Protein 2MHR (pdb70)

Solvent-accessible surface area: 6583 Å² total; per-residue (Å²): 108,123,154,63,22,151,78,5,71,41,60,107,62,2,45,0,139,46,107,124,0,0,74,34,0,67,125,2,1,126,5,3,61,20,7,79,159,79,54,28,68,94,34,12,60,70,5,41,138,28,1,54,86,1,7,93,50,0,38,57,46,0,71,84,38,184,22,94,82,24,90,71,2,60,126,77,1,124,83,2,50,115,72,1,53,65,39,85,32,107,11,71,82,133,14,23,84,78,6,37,83,40,4,0,44,9,0,41,20,20,0,49,135,0,71,72,125,59

Organism: Themiste hennahi (NCBI:txid360549)

InterPro domains:
  IPR002063 Haemerythrin [PIRSF002033] (1-118)
  IPR002063 Haemerythrin [PR00186] (4-17)
  IPR002063 Haemerythrin [PR00186] (18-32)
  IPR002063 Haemerythrin [PR00186] (73-84)
  IPR002063 Haemerythrin [PR00186] (101-117)
  IPR002063 Haemerythrin [TIGR00058] (4-118)
  IPR012312 Hemerythrin-like [PF01814] (17-117)
  IPR012827 Hemerythrin, metal-binding domain [TIGR02481] (10-115)
  IPR012827 Hemerythrin, metal-binding domain [cd12107] (19-116)
  IPR016131 Haemerythrin, iron-binding site [PS00550] (54-77)
  IPR035938 Hemerythrin-like superfamily [G3DSA:1.20.120.50] (1-118)
  IPR035938 Hemerythrin-like superfamily [SSF47188] (2-118)
  IPR050669 Hemerythrin [PTHR37164] (5-118)

Structure (mmCIF, N/CA/C/O backbone):
data_2MHR
#
_entry.id   2MHR
#
_cell.length_a   41.660
_cell.length_b   80.170
_cell.length_c   37.820
_cell.angle_alpha   90.00
_cell.angle_beta   90.00
_cell.angle_gamma   90.00
#
_symmetry.space_group_name_H-M   'P 21 21 21'
#
loop_
_entity.id
_entity.type
_entity.pdbx_description
1 polymer MYOHEMERYTHRIN
2 non-polymer 'AZIDE ION'
3 non-polymer 'SULFATE ION'
4 non-polymer MU-OXO-DIIRON
5 water water
#
loop_
_atom_site.group_PDB
_atom_site.id
_atom_site.type_symbol
_atom_site.label_atom_id
_atom_site.label_alt_id
_atom_site.label_comp_id
_atom_site.label_asym_id
_atom_site.label_entity_id
_atom_site.label_seq_id
_atom_site.pdbx_PDB_ins_code
_atom_site.Cartn_x
_atom_site.Cartn_y
_atom_site.Cartn_z
_atom_site.occupancy
_atom_site.B_iso_or_equiv
_atom_site.auth_seq_id
_atom_site.auth_comp_id
_atom_site.auth_asym_id
_atom_site.auth_atom_id
_atom_site.pdbx_PDB_model_num
ATOM 1 N N . GLY A 1 1 ? 12.952 47.809 -0.098 1.00 31.60 1 GLY A N 1
ATOM 2 C CA . GLY A 1 1 ? 11.628 47.621 -0.689 1.00 26.93 1 GLY A CA 1
ATOM 3 C C . GLY A 1 1 ? 10.591 47.555 0.411 1.00 23.85 1 GLY A C 1
ATOM 4 O O . GLY A 1 1 ? 9.415 47.745 0.055 1.00 25.36 1 GLY A O 1
ATOM 10 N N . TRP A 1 2 ? 10.986 47.362 1.658 1.00 23.04 2 TRP A N 1
ATOM 11 C CA . TRP A 1 2 ? 9.975 47.275 2.747 1.00 22.11 2 TRP A CA 1
ATOM 12 C C . TRP A 1 2 ? 9.335 48.629 3.036 1.00 22.02 2 TRP A C 1
ATOM 13 O O . TRP A 1 2 ? 9.911 49.675 2.796 1.00 23.36 2 TRP A O 1
ATOM 34 N N . GLU A 1 3 ? 8.112 48.567 3.505 1.00 21.95 3 GLU A N 1
ATOM 35 C CA . GLU A 1 3 ? 7.316 49.777 3.826 1.00 25.16 3 GLU A CA 1
ATOM 36 C C . GLU A 1 3 ? 7.894 50.476 5.072 1.00 22.76 3 GLU A C 1
ATOM 37 O O . GLU A 1 3 ? 8.262 49.858 6.102 1.00 21.71 3 GLU A O 1
ATOM 49 N N . ILE A 1 4 ? 7.990 51.798 4.904 1.00 21.35 4 ILE A N 1
ATOM 50 C CA . ILE A 1 4 ? 8.503 52.661 6.001 1.00 22.73 4 ILE A CA 1
ATOM 51 C C . ILE A 1 4 ? 7.324 53.125 6.840 1.00 21.92 4 ILE A C 1
ATOM 52 O O . ILE A 1 4 ? 6.416 53.777 6.284 1.00 22.89 4 ILE A O 1
ATOM 68 N N . PRO A 1 5 ? 7.343 52.811 8.123 1.00 21.58 5 PRO A N 1
ATOM 69 C CA . PRO A 1 5 ? 6.222 53.175 8.990 1.00 22.58 5 PRO A CA 1
ATOM 70 C C . PRO A 1 5 ? 6.120 54.672 9.138 1.00 21.73 5 PRO A C 1
ATOM 71 O O . PRO A 1 5 ? 7.125 55.401 9.169 1.00 21.26 5 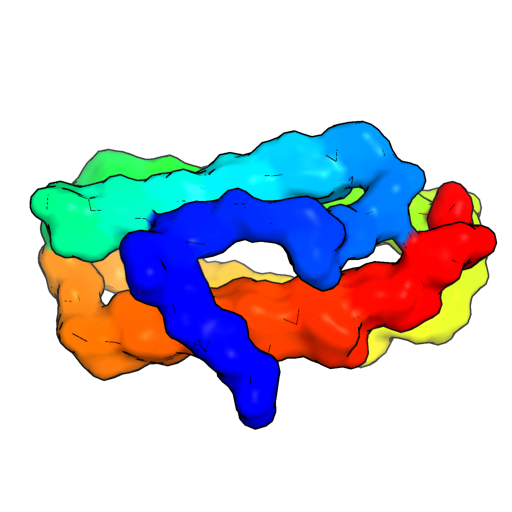PRO A O 1
ATOM 82 N N . GLU A 1 6 ? 4.871 55.093 9.195 1.00 22.77 6 GLU A N 1
ATOM 83 C CA . GLU A 1 6 ? 4.573 56.526 9.415 1.00 23.34 6 GLU A CA 1
ATOM 84 C C . GLU A 1 6 ? 3.465 56.594 10.433 1.00 23.53 6 GLU A C 1
ATOM 85 O O . GLU A 1 6 ? 2.375 56.093 10.071 1.00 26.04 6 GLU A O 1
ATOM 97 N N . PRO A 1 7 ? 3.635 57.077 11.663 1.00 22.64 7 PRO A N 1
ATOM 98 C CA . PRO A 1 7 ? 4.866 57.627 12.233 1.00 20.88 7 PRO A CA 1
ATOM 99 C C . PRO A 1 7 ? 5.921 56.531 12.298 1.00 19.37 7 PRO A C 1
ATOM 100 O O . PRO A 1 7 ? 5.642 55.316 12.245 1.00 20.56 7 PRO A O 1
ATOM 111 N N . TYR A 1 8 ? 7.137 57.073 12.448 1.00 19.91 8 TYR A N 1
ATOM 112 C CA . TYR A 1 8 ? 8.291 56.107 12.446 1.00 17.95 8 TYR A CA 1
ATOM 113 C C . TYR A 1 8 ? 8.455 55.436 13.798 1.00 18.51 8 TYR A C 1
ATOM 114 O O . TYR A 1 8 ? 9.262 55.993 14.584 1.00 18.83 8 TYR A O 1
ATOM 132 N N . VAL A 1 9 ? 7.763 54.345 13.987 1.00 16.37 9 VAL A N 1
ATOM 133 C CA . VAL A 1 9 ? 7.781 53.598 15.250 1.00 19.54 9 VAL A CA 1
ATOM 134 C C . VAL A 1 9 ? 7.871 52.106 14.962 1.00 16.73 9 VAL A C 1
ATOM 135 O O . VAL A 1 9 ? 7.352 51.639 13.926 1.00 18.18 9 VAL A O 1
ATOM 148 N N . TRP A 1 10 ? 8.578 51.431 15.854 1.00 16.33 10 TRP A N 1
ATOM 149 C CA . TRP A 1 10 ? 8.717 49.949 15.754 1.00 16.95 10 TRP A CA 1
ATOM 150 C C . TRP A 1 10 ? 7.324 49.297 15.932 1.00 18.37 10 TRP A C 1
ATOM 151 O O . TRP A 1 10 ? 6.391 49.764 16.598 1.00 18.72 10 TRP A O 1
ATOM 172 N N . ASP A 1 11 ? 7.120 48.215 15.258 1.00 17.80 11 ASP A N 1
ATOM 173 C CA . ASP A 1 11 ? 5.910 47.411 15.382 1.00 20.49 11 ASP A CA 1
ATOM 174 C C . ASP A 1 11 ? 6.341 45.923 15.413 1.00 20.32 11 ASP A C 1
ATOM 175 O O . ASP A 1 11 ? 7.443 45.506 15.067 1.00 19.28 11 ASP A O 1
ATOM 184 N N . GLU A 1 12 ? 5.361 45.106 15.832 1.00 21.40 12 GLU A N 1
ATOM 185 C CA . GLU A 1 12 ? 5.579 43.645 15.945 1.00 22.94 12 GLU A CA 1
ATOM 186 C C . GLU A 1 12 ? 6.015 42.935 14.678 1.00 21.48 12 GLU A C 1
ATOM 187 O O . GLU A 1 12 ? 6.599 41.839 14.704 1.00 20.80 12 GLU A O 1
ATOM 207 N N . SER A 1 13 ? 5.785 43.559 13.517 1.00 21.33 13 SER A N 1
ATOM 208 C CA . SER A 1 13 ? 6.201 42.974 12.228 1.00 21.57 13 SER A CA 1
ATOM 209 C C . SER A 1 13 ? 7.740 42.942 12.168 1.00 19.37 13 SER A C 1
ATOM 210 O O . SER A 1 13 ? 8.251 42.135 11.402 1.00 19.66 13 SER A O 1
ATOM 218 N N . PHE A 1 14 ? 8.358 43.754 13.001 1.00 18.19 14 PHE A N 1
ATOM 219 C CA . PHE A 1 14 ? 9.818 43.815 13.082 1.00 17.10 14 PHE A CA 1
ATOM 220 C C . PHE A 1 14 ? 10.446 42.884 14.114 1.00 17.93 14 PHE A C 1
ATOM 221 O O . PHE A 1 14 ? 11.667 42.815 14.218 1.00 17.61 14 PHE A O 1
ATOM 238 N N . ARG A 1 15 ? 9.668 42.128 14.865 1.00 16.94 15 ARG A N 1
ATOM 239 C CA . ARG A 1 15 ? 10.144 41.260 15.925 1.00 17.35 15 ARG A CA 1
ATOM 240 C C . ARG A 1 15 ? 11.100 40.225 15.491 1.00 16.14 15 ARG A C 1
ATOM 241 O O . ARG A 1 15 ? 10.876 39.525 14.488 1.00 17.12 15 ARG A O 1
ATOM 276 N N . VAL A 1 16 ? 12.226 40.048 16.189 1.00 15.97 16 VAL A N 1
ATOM 277 C CA . VAL A 1 16 ? 13.202 39.003 15.928 1.00 15.72 16 VAL A CA 1
ATOM 278 C C . VAL A 1 16 ? 13.110 37.916 17.030 1.00 17.26 16 VAL A C 1
ATOM 279 O O . VAL A 1 16 ? 13.696 36.853 16.822 1.00 19.16 16 VAL A O 1
ATOM 292 N N . PHE A 1 17 ? 12.399 38.141 18.079 1.00 15.93 17 PHE A N 1
ATOM 293 C CA . PHE A 1 17 ? 12.162 37.096 19.111 1.00 17.59 17 PHE A CA 1
ATOM 294 C C . PHE A 1 17 ? 13.352 36.859 20.016 1.00 18.24 17 PHE A C 1
ATOM 295 O O . PHE A 1 17 ? 13.453 35.716 20.465 1.00 19.78 17 PHE A O 1
ATOM 312 N N . TYR A 1 18 ? 14.119 37.883 20.221 1.00 18.71 18 TYR A N 1
ATOM 313 C CA . TYR A 1 18 ? 15.268 37.893 21.153 1.00 19.42 18 TYR A CA 1
ATOM 314 C C . TYR A 1 18 ? 14.929 39.162 21.943 1.00 19.39 18 TYR A C 1
ATOM 315 O O . TYR A 1 18 ? 15.058 40.225 21.320 1.00 19.63 18 TYR A O 1
ATOM 333 N N . GLU A 1 19 ? 14.448 39.026 23.165 1.00 20.77 19 GLU A N 1
ATOM 334 C CA . GLU A 1 19 ? 14.002 40.175 23.908 1.00 23.23 19 GLU A CA 1
ATOM 335 C C . GLU A 1 19 ? 14.9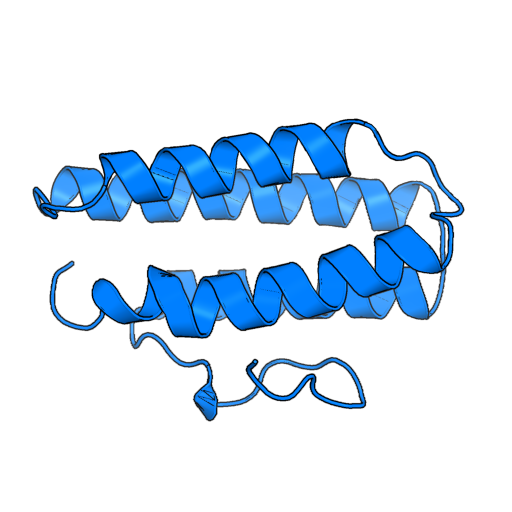73 41.295 23.930 1.00 22.88 19 GLU A C 1
ATOM 336 O O . GLU A 1 19 ? 14.510 42.448 23.614 1.00 23.59 19 GLU A O 1
ATOM 348 N N . GLN A 1 20 ? 16.252 41.098 24.120 1.00 22.49 20 GLN A N 1
ATOM 349 C CA . GLN A 1 20 ? 17.249 42.180 24.180 1.00 24.67 20 GLN A CA 1
ATOM 350 C C . GLN A 1 20 ? 17.475 42.880 22.845 1.00 23.04 20 GLN A C 1
ATOM 351 O O . GLN A 1 20 ? 17.599 44.136 22.795 1.00 22.35 20 GLN A O 1
ATOM 365 N N . LEU A 1 21 ? 17.458 42.083 21.763 1.00 20.32 21 LEU A N 1
ATOM 366 C CA . LEU A 1 21 ? 17.621 42.673 20.436 1.00 17.66 21 LEU A CA 1
ATOM 367 C C . LEU A 1 21 ? 16.388 43.462 20.087 1.00 17.78 21 LEU A C 1
ATOM 368 O O . LEU A 1 21 ? 16.544 44.527 19.464 1.00 16.15 21 LEU A O 1
ATOM 384 N N . ASP A 1 22 ? 15.192 43.000 20.441 1.00 17.96 22 ASP A N 1
ATOM 385 C CA . ASP A 1 22 ? 13.950 43.694 20.119 1.00 18.26 22 ASP A CA 1
ATOM 386 C C . ASP A 1 22 ? 13.925 45.040 20.822 1.00 18.43 22 ASP A C 1
ATOM 387 O O . ASP A 1 22 ? 13.499 46.033 20.188 1.00 18.14 22 ASP A O 1
ATOM 396 N N . GLU A 1 23 ? 14.350 45.011 22.056 1.00 18.78 23 GLU A N 1
ATOM 397 C CA . GLU A 1 23 ? 14.385 46.329 22.835 1.00 19.82 23 GLU A CA 1
ATOM 398 C C . GLU A 1 23 ? 15.388 47.278 22.204 1.00 17.32 23 GLU A C 1
ATOM 399 O O . GLU A 1 23 ? 15.088 48.484 22.131 1.00 17.92 23 GLU A O 1
ATOM 416 N N . GLU A 1 24 ? 16.532 46.807 21.738 1.00 16.61 24 GLU A N 1
ATOM 417 C CA . GLU A 1 24 ? 17.514 47.657 21.083 1.00 16.62 24 GLU A CA 1
ATOM 418 C C . GLU A 1 24 ? 16.981 48.222 19.803 1.00 16.01 24 GLU A C 1
ATOM 419 O O . GLU A 1 24 ? 17.149 49.381 19.459 1.00 15.65 24 GLU A O 1
ATOM 431 N N . HIS A 1 25 ? 16.298 47.375 19.034 1.00 16.05 25 HIS A N 1
ATOM 432 C CA . HIS A 1 25 ? 15.632 47.806 17.783 1.00 16.17 25 HIS A CA 1
ATOM 433 C C . HIS A 1 25 ? 14.580 48.864 18.035 1.00 15.13 25 HIS A C 1
ATOM 434 O O . HIS A 1 25 ? 14.539 49.882 17.327 1.00 16.14 25 HIS A O 1
ATOM 449 N N . LYS A 1 26 ? 13.761 48.728 19.044 1.00 16.25 26 LYS A N 1
ATOM 450 C CA . LYS A 1 26 ? 12.801 49.780 19.409 1.00 18.04 26 LYS A CA 1
ATOM 451 C C . LYS A 1 26 ? 13.489 51.101 19.729 1.00 17.25 26 LYS A C 1
ATOM 452 O O . LYS A 1 26 ? 13.006 52.177 19.332 1.00 16.78 26 LYS A O 1
ATOM 471 N N . LYS A 1 27 ? 14.616 51.057 20.412 1.00 16.36 27 LYS A N 1
ATOM 472 C CA . LYS A 1 27 ? 15.337 52.284 20.719 1.00 17.23 27 LYS A CA 1
ATOM 473 C C . LYS A 1 27 ? 15.954 52.935 19.493 1.00 17.63 27 LYS A C 1
ATOM 474 O O . LYS A 1 27 ? 16.145 54.179 19.500 1.00 17.30 27 LYS A O 1
ATOM 493 N N . ILE A 1 28 ? 16.343 52.170 18.490 1.00 17.43 28 ILE A N 1
ATOM 494 C CA . ILE A 1 28 ? 16.935 52.789 17.285 1.00 16.77 28 ILE A CA 1
ATOM 495 C C . ILE A 1 28 ? 15.806 53.492 16.520 1.00 17.22 28 ILE A C 1
ATOM 496 O O . ILE A 1 28 ? 15.968 54.624 15.980 1.00 16.93 28 ILE A O 1
ATOM 512 N N . PHE A 1 29 ? 14.631 52.845 16.440 1.00 16.68 29 PHE A N 1
ATOM 513 C CA . PHE A 1 29 ? 13.454 53.538 15.793 1.00 15.84 29 PHE A CA 1
ATOM 514 C C . PHE A 1 29 ? 13.188 54.860 16.528 1.00 17.01 29 PHE A C 1
ATOM 515 O O . PHE A 1 29 ? 13.018 55.895 15.892 1.00 15.83 29 PHE A O 1
ATOM 532 N N . LYS A 1 30 ? 13.164 54.755 17.858 1.00 17.01 30 LYS A N 1
ATOM 533 C CA . LYS A 1 30 ? 12.917 55.997 18.673 1.00 17.99 30 LYS A CA 1
ATOM 534 C C . LYS A 1 30 ? 13.993 57.034 18.497 1.00 15.76 30 LYS A C 1
ATOM 535 O O . LYS A 1 30 ? 13.715 58.215 18.454 1.00 16.46 30 LYS A O 1
ATOM 554 N N . GLY A 1 31 ? 15.225 56.570 18.322 1.00 17.21 31 GLY A N 1
ATOM 555 C CA . GLY A 1 31 ? 16.363 57.464 18.087 1.00 16.54 31 GLY A CA 1
ATOM 556 C C . GLY A 1 31 ? 16.153 58.306 16.840 1.00 15.09 31 GLY A C 1
ATOM 557 O O . GLY A 1 31 ? 16.363 59.522 16.808 1.00 16.43 31 GLY A O 1
ATOM 561 N N . ILE A 1 32 ? 15.729 57.666 15.769 1.00 15.62 32 ILE A N 1
ATOM 562 C CA . ILE A 1 32 ? 15.447 58.309 14.484 1.00 14.98 32 ILE A CA 1
ATOM 563 C C . ILE A 1 32 ? 14.196 59.153 14.625 1.00 15.65 32 ILE A C 1
ATOM 564 O O . ILE A 1 32 ? 14.210 60.321 14.170 1.00 16.52 32 ILE A O 1
ATOM 580 N N . PHE A 1 33 ? 13.141 58.666 15.230 1.00 17.29 33 PHE A N 1
ATOM 581 C CA . PHE A 1 33 ? 11.905 59.478 15.438 1.00 16.38 33 PHE A CA 1
ATOM 582 C C . PHE A 1 33 ? 12.212 60.778 16.194 1.00 16.34 33 PHE A C 1
ATOM 583 O O . PHE A 1 33 ? 11.641 61.844 15.971 1.00 16.45 33 PHE A O 1
ATOM 600 N N . ASP A 1 34 ? 13.111 60.739 17.161 1.00 16.06 34 ASP A N 1
ATOM 601 C CA . ASP A 1 34 ? 13.467 61.944 17.964 1.00 15.68 34 A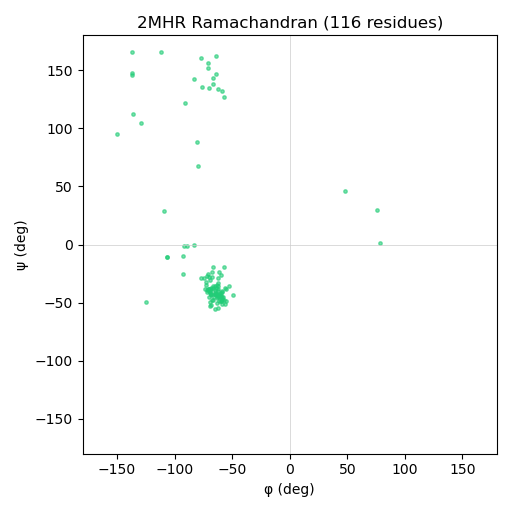SP A CA 1
ATOM 602 C C . ASP A 1 34 ? 14.253 62.914 17.124 1.00 15.49 34 ASP A C 1
ATOM 603 O O . ASP A 1 34 ? 13.995 64.111 17.321 1.00 16.75 34 ASP A O 1
ATOM 612 N N . CYS A 1 35 ? 15.126 62.431 16.269 1.00 16.60 35 CYS A N 1
ATOM 613 C CA . CYS A 1 35 ? 15.877 63.348 15.369 1.00 17.64 35 CYS A CA 1
ATOM 614 C C . CYS A 1 35 ? 14.944 64.010 14.341 1.00 18.06 35 CYS A C 1
ATOM 615 O O . CYS A 1 35 ? 15.245 65.158 13.918 1.00 18.18 35 CYS A O 1
ATOM 623 N N . ILE A 1 36 ? 13.862 63.296 14.012 1.00 18.87 36 ILE A N 1
ATOM 624 C CA . ILE A 1 36 ? 12.828 63.814 13.117 1.00 20.38 36 ILE A CA 1
ATOM 625 C C . ILE A 1 36 ? 12.086 64.984 13.792 1.00 21.19 36 ILE A C 1
ATOM 626 O O . ILE A 1 36 ? 11.891 66.076 13.166 1.00 22.33 36 ILE A O 1
ATOM 642 N N . ARG A 1 37 ? 11.689 64.781 15.017 1.00 19.21 37 ARG A N 1
ATOM 643 C CA . ARG A 1 37 ? 10.977 65.763 15.841 1.00 21.05 37 ARG A CA 1
ATOM 644 C C . ARG A 1 37 ? 11.838 66.948 16.273 1.00 20.33 37 ARG A C 1
ATOM 645 O O . ARG A 1 37 ? 11.310 68.057 16.398 1.00 21.67 37 ARG A O 1
ATOM 683 N N . ASP A 1 38 ? 13.079 66.746 16.595 1.00 19.76 38 ASP A N 1
ATOM 684 C CA . ASP A 1 38 ? 14.050 67.737 17.130 1.00 18.47 38 ASP A CA 1
ATOM 685 C C . ASP A 1 38 ? 15.451 67.324 16.667 1.00 18.25 38 ASP A C 1
ATOM 686 O O . ASP A 1 38 ? 16.149 66.500 17.237 1.00 17.57 38 ASP A O 1
ATOM 695 N N . ASN A 1 39 ? 15.797 67.958 15.555 1.00 19.25 39 ASN A N 1
ATOM 696 C CA . ASN A 1 39 ? 17.035 67.676 14.787 1.00 19.96 39 ASN A CA 1
ATOM 697 C C . ASN A 1 39 ? 18.225 68.353 15.450 1.00 20.46 39 ASN A C 1
ATOM 698 O O . ASN A 1 39 ? 18.813 69.252 14.843 1.00 20.09 39 ASN A O 1
ATOM 709 N N . SER A 1 40 ? 18.554 67.844 16.632 1.00 19.80 40 SER A N 1
ATOM 710 C CA . SER A 1 40 ? 19.619 68.422 17.446 1.00 20.71 40 SER A CA 1
ATOM 711 C C . SER A 1 40 ? 20.836 67.546 17.575 1.00 20.57 40 SER A C 1
ATOM 712 O O . SER A 1 40 ? 20.750 66.366 17.253 1.00 18.82 40 SER A O 1
ATOM 720 N N . ALA A 1 41 ? 21.921 68.181 18.057 1.00 20.31 41 ALA A N 1
ATOM 721 C CA . ALA A 1 41 ? 23.207 67.507 18.282 1.00 20.69 41 ALA A CA 1
ATOM 722 C C . ALA A 1 41 ? 23.042 66.401 19.308 1.00 20.33 41 ALA A C 1
ATOM 723 O O . ALA A 1 41 ? 23.518 65.278 19.040 1.00 19.74 41 ALA A O 1
ATOM 730 N N . PRO A 1 42 ? 22.355 66.623 20.426 1.00 19.77 42 PRO A N 1
ATOM 731 C CA . PRO A 1 42 ? 22.146 65.594 21.434 1.00 18.93 42 PRO A CA 1
ATOM 732 C C . PRO A 1 42 ? 21.349 64.403 20.906 1.00 17.47 42 PRO A C 1
ATOM 733 O O . PRO A 1 42 ? 21.703 63.220 21.181 1.00 17.81 42 PRO A O 1
ATOM 744 N N . ASN A 1 43 ? 20.325 64.644 20.085 1.00 17.17 43 ASN A N 1
ATOM 745 C CA . ASN A 1 43 ? 19.531 63.505 19.544 1.00 16.04 43 ASN A CA 1
ATOM 746 C C . ASN A 1 43 ? 20.358 62.695 18.564 1.00 15.87 43 ASN A C 1
ATOM 747 O O . ASN A 1 43 ? 20.190 61.439 18.600 1.00 16.31 43 ASN A O 1
ATOM 758 N N . LEU A 1 44 ? 21.167 63.311 17.729 1.00 16.39 44 LEU A N 1
ATOM 759 C CA . LEU A 1 44 ? 22.003 62.587 16.767 1.00 14.85 44 LEU A CA 1
ATOM 760 C C . LEU A 1 44 ? 23.008 61.753 17.546 1.00 16.62 44 LEU A C 1
ATOM 761 O O . LEU A 1 44 ? 23.270 60.565 17.234 1.00 14.81 44 LEU A O 1
ATOM 777 N N . ALA A 1 45 ? 23.598 62.344 18.609 1.00 16.90 45 ALA A N 1
ATOM 778 C CA . ALA A 1 45 ? 24.620 61.598 19.400 1.00 18.13 45 ALA A CA 1
ATOM 779 C C . ALA A 1 45 ? 24.042 60.359 20.056 1.00 16.81 45 ALA A C 1
ATOM 780 O O . ALA A 1 45 ? 24.703 59.324 20.140 1.00 17.13 45 ALA A O 1
ATOM 787 N N . THR A 1 46 ? 22.825 60.480 20.532 1.00 16.74 46 THR A N 1
ATOM 788 C CA . THR A 1 46 ? 22.050 59.399 21.148 1.00 17.34 46 THR A CA 1
ATOM 789 C C . THR A 1 46 ? 21.817 58.281 20.090 1.00 18.07 46 THR A C 1
ATOM 790 O O . THR A 1 46 ? 22.032 57.104 20.431 1.00 17.70 46 THR A O 1
ATOM 801 N N . LEU A 1 47 ? 21.434 58.733 18.901 1.00 17.70 47 LEU A N 1
ATOM 802 C CA . LEU A 1 47 ? 21.243 57.731 17.844 1.00 16.57 47 LEU A CA 1
ATOM 803 C C . LEU A 1 47 ? 22.537 56.996 17.630 1.00 16.71 47 LEU A C 1
ATOM 804 O O . LEU A 1 47 ? 22.541 55.767 17.469 1.00 18.73 47 LEU A O 1
ATOM 820 N N . VAL A 1 48 ? 23.647 57.656 17.508 1.00 17.44 48 VAL A N 1
ATOM 821 C CA . VAL A 1 48 ? 24.958 57.022 17.312 1.00 17.04 48 VAL A CA 1
ATOM 822 C C . VAL A 1 48 ? 25.279 56.057 18.447 1.00 18.65 48 VAL A C 1
ATOM 823 O O . VAL A 1 48 ? 25.686 54.908 18.224 1.00 18.22 48 VAL A O 1
ATOM 836 N N . LYS A 1 49 ? 25.038 56.466 19.666 1.00 19.14 49 LYS A N 1
ATOM 837 C CA . LYS A 1 49 ? 25.300 55.648 20.849 1.00 21.21 49 LYS A CA 1
ATOM 838 C C . LYS A 1 49 ? 24.470 54.380 20.917 1.00 19.48 49 LYS A C 1
ATOM 839 O O . LYS A 1 49 ? 24.996 53.269 21.109 1.00 20.83 49 LYS A O 1
ATOM 858 N N . VAL A 1 50 ? 23.159 54.441 20.758 1.00 19.29 50 VAL A N 1
ATOM 859 C CA . VAL A 1 50 ? 22.296 53.287 20.818 1.00 19.95 50 VAL A CA 1
ATOM 860 C C . VAL A 1 50 ? 22.613 52.378 19.626 1.00 19.67 50 VAL A C 1
ATOM 861 O O . VAL A 1 50 ? 22.502 51.147 19.837 1.00 20.50 50 VAL A O 1
ATOM 874 N N . THR A 1 51 ? 22.950 52.899 18.474 1.00 18.13 51 THR A N 1
ATOM 875 C CA . THR A 1 51 ? 23.217 51.982 17.333 1.00 17.50 51 THR A CA 1
ATOM 876 C C . THR A 1 51 ? 24.515 51.256 17.549 1.00 17.74 51 THR A C 1
ATOM 877 O O . THR A 1 51 ? 24.606 50.046 17.210 1.00 18.30 51 THR A O 1
ATOM 888 N N . THR A 1 52 ? 25.533 51.914 18.074 1.00 18.76 52 THR A N 1
ATOM 889 C CA . THR A 1 52 ? 26.835 51.326 18.373 1.00 19.99 52 THR A CA 1
ATOM 890 C C . THR A 1 52 ? 26.667 50.176 19.362 1.00 20.62 52 THR A C 1
ATOM 891 O O . THR A 1 52 ? 27.198 49.059 19.112 1.00 20.54 52 THR A O 1
ATOM 902 N N . ASN A 1 53 ? 25.930 50.446 20.415 1.00 20.18 53 ASN A N 1
ATOM 903 C CA . ASN A 1 53 ? 25.658 49.433 21.466 1.00 22.15 53 ASN A CA 1
ATOM 904 C C . ASN A 1 53 ? 24.960 48.205 20.897 1.00 21.37 53 ASN A C 1
ATOM 905 O O . ASN A 1 53 ? 25.298 47.068 21.274 1.00 22.28 53 ASN A O 1
ATOM 916 N N . HIS A 1 54 ? 23.967 48.469 20.077 1.00 20.09 54 HIS A N 1
ATOM 917 C CA . HIS A 1 54 ? 23.175 47.429 19.400 1.00 18.76 54 HIS A CA 1
ATOM 918 C C . HIS A 1 54 ? 24.049 46.543 18.536 1.00 19.39 54 HIS A C 1
ATOM 919 O O . HIS A 1 54 ? 23.948 45.299 18.648 1.00 19.07 54 HIS A O 1
ATOM 934 N N . PHE A 1 55 ? 24.863 47.118 17.673 1.00 20.10 55 PHE A N 1
ATOM 935 C CA . PHE A 1 55 ? 25.740 46.353 16.774 1.00 20.35 55 PHE A CA 1
ATOM 936 C C . PHE A 1 55 ? 26.692 45.481 17.555 1.00 20.49 55 PHE A C 1
ATOM 937 O O . PHE A 1 55 ? 26.846 44.320 17.147 1.00 20.97 55 PHE A O 1
ATOM 954 N N . THR A 1 56 ? 27.257 45.989 18.637 1.00 20.92 56 THR A N 1
ATOM 955 C CA . THR A 1 56 ? 28.177 45.250 19.490 1.00 22.31 56 THR A CA 1
ATOM 956 C C . THR A 1 56 ? 27.536 43.997 20.086 1.00 22.97 56 THR A C 1
ATOM 957 O O . THR A 1 56 ? 28.070 42.886 20.201 1.00 22.27 56 THR A O 1
ATOM 968 N N . HIS A 1 57 ? 26.304 44.195 20.545 1.00 22.66 57 HIS A N 1
ATOM 969 C CA . HIS A 1 57 ? 25.468 43.199 21.172 1.00 22.72 57 HIS A CA 1
ATOM 970 C C . HIS A 1 57 ? 24.998 42.138 20.173 1.00 21.56 57 HIS A C 1
ATOM 971 O O . HIS A 1 57 ? 25.136 40.900 20.372 1.00 20.57 57 HIS A O 1
ATOM 986 N N . GLU A 1 58 ? 24.477 42.543 19.041 1.00 21.03 58 GLU A N 1
ATOM 987 C CA . GLU A 1 58 ? 23.988 41.648 18.004 1.00 20.48 58 GLU A CA 1
ATOM 988 C C . GLU A 1 58 ? 25.117 40.816 17.425 1.00 21.61 58 GLU A C 1
ATOM 989 O O . GLU A 1 58 ? 24.954 39.588 17.310 1.00 20.96 58 GLU A O 1
ATOM 1001 N N . GLU A 1 59 ? 26.276 41.408 17.160 1.00 21.68 59 GLU A N 1
ATOM 1002 C CA . GLU A 1 59 ? 27.439 40.694 16.669 1.00 22.27 59 GLU A CA 1
ATOM 1003 C C . GLU A 1 59 ? 27.966 39.724 17.732 1.00 22.61 59 GLU A C 1
ATOM 1004 O O . GLU A 1 59 ? 28.411 38.632 17.375 1.00 23.43 59 GLU A O 1
ATOM 1016 N N . ALA A 1 60 ? 27.933 40.073 19.006 1.00 23.01 60 ALA A N 1
ATOM 1017 C CA . ALA A 1 60 ? 28.388 39.177 20.073 1.00 22.58 60 ALA A CA 1
ATOM 1018 C C . ALA A 1 60 ? 27.463 37.983 20.098 1.00 23.20 60 ALA A C 1
ATOM 1019 O O . ALA A 1 60 ? 27.937 36.829 20.323 1.00 25.66 60 ALA A O 1
ATOM 1026 N N . MET A 1 61 ? 26.189 38.144 19.836 1.00 22.74 61 MET A N 1
ATOM 1027 C CA . MET A 1 61 ? 25.275 36.985 19.836 1.00 22.26 61 MET A CA 1
ATOM 1028 C C . MET A 1 61 ? 25.499 36.129 18.609 1.00 22.58 61 MET A C 1
ATOM 1029 O O . MET A 1 61 ? 25.388 34.880 18.723 1.00 23.03 61 MET A O 1
ATOM 1043 N N . MET A 1 62 ? 25.757 36.680 17.465 1.00 21.45 62 MET A N 1
ATOM 1044 C CA . MET A 1 62 ? 25.963 36.003 16.205 1.00 23.51 62 MET A CA 1
ATOM 1045 C C . MET A 1 62 ? 27.243 35.150 16.314 1.00 24.86 62 MET A C 1
ATOM 1046 O O . MET A 1 62 ? 27.262 34.011 15.865 1.00 23.12 62 MET A O 1
ATOM 1060 N N . ASP A 1 63 ? 28.262 35.698 16.950 1.00 26.52 63 ASP A N 1
ATOM 1061 C CA . ASP A 1 63 ? 29.558 35.063 17.177 1.00 27.56 63 ASP A CA 1
ATOM 1062 C C . ASP A 1 63 ? 29.442 33.873 18.125 1.00 27.50 63 ASP A C 1
ATOM 1063 O O . ASP A 1 63 ? 29.992 32.755 17.846 1.00 28.10 63 ASP A O 1
ATOM 1072 N N . ALA A 1 64 ? 28.751 34.116 19.201 1.00 25.84 64 ALA A N 1
ATOM 1073 C CA . ALA A 1 64 ? 28.545 33.090 20.198 1.00 26.00 64 ALA A CA 1
ATOM 1074 C C . ALA A 1 64 ? 27.849 31.896 19.573 1.00 25.61 64 ALA A C 1
ATOM 1075 O O . ALA A 1 64 ? 28.269 30.781 19.974 1.00 28.14 64 ALA A O 1
ATOM 1082 N N . ALA A 1 65 ? 26.889 32.052 18.720 1.00 24.87 65 ALA A N 1
ATOM 1083 C CA . ALA A 1 65 ? 26.060 31.042 18.083 1.00 26.40 65 ALA A CA 1
ATOM 1084 C C . ALA A 1 65 ? 26.633 30.349 16.837 1.00 27.07 65 ALA A C 1
ATOM 1085 O O . ALA A 1 65 ? 25.981 29.456 16.196 1.00 26.38 65 ALA A O 1
ATOM 1092 N N . LYS A 1 66 ? 27.830 30.801 16.526 1.00 26.91 66 LYS A N 1
ATOM 1093 C CA . LYS A 1 66 ? 28.651 30.439 15.364 1.00 27.22 66 LYS A CA 1
ATOM 1094 C C . LYS A 1 66 ? 27.722 30.542 14.141 1.00 26.69 66 LYS A C 1
ATOM 1095 O O . LYS A 1 66 ? 27.646 29.671 13.279 1.00 27.33 66 LYS A O 1
ATOM 1129 N N . TYR A 1 67 ? 26.976 31.673 14.121 1.00 25.49 67 TYR A N 1
ATOM 1130 C CA . TYR A 1 67 ? 26.018 31.988 13.028 1.00 22.91 67 TYR A CA 1
ATOM 1131 C C . TYR A 1 67 ? 26.867 32.092 11.772 1.00 23.32 67 TYR A C 1
ATOM 1132 O O . TYR A 1 67 ? 27.904 32.777 11.749 1.00 24.96 67 TYR A O 1
ATOM 1150 N N . SER A 1 68 ? 26.446 31.468 10.688 1.00 23.55 68 SER A N 1
ATOM 1151 C CA . SER A 1 68 ? 27.179 31.354 9.446 1.00 23.83 68 SER A CA 1
ATOM 1152 C C . SER A 1 68 ? 27.340 32.583 8.602 1.00 25.22 68 SER A C 1
ATOM 1153 O O . SER A 1 68 ? 28.315 32.676 7.811 1.00 25.60 68 SER A O 1
ATOM 1161 N N . GLU A 1 69 ? 26.412 33.528 8.750 1.00 25.68 69 GLU A N 1
ATOM 1162 C CA . GLU A 1 69 ? 26.407 34.718 7.903 1.00 25.28 69 GLU A CA 1
ATOM 1163 C C . GLU A 1 69 ? 26.786 35.982 8.575 1.00 26.12 69 GLU A C 1
ATOM 1164 O O . GLU A 1 69 ? 26.374 37.115 8.223 1.00 26.64 69 GLU A O 1
ATOM 1176 N N . VAL A 1 70 ? 27.617 35.835 9.585 1.00 27.72 70 VAL A N 1
ATOM 1177 C CA . VAL A 1 70 ? 28.056 37.054 10.309 1.00 30.65 70 VAL A CA 1
ATOM 1178 C C . VAL A 1 70 ? 28.983 37.916 9.483 1.00 31.97 70 VAL A C 1
ATOM 1179 O O . VAL A 1 70 ? 28.897 39.124 9.768 1.00 32.60 70 VAL A O 1
ATOM 1192 N N . VAL A 1 71 ? 29.800 37.486 8.520 1.00 32.22 71 VAL A N 1
ATOM 1193 C CA . VAL A 1 71 ? 30.686 38.433 7.828 1.00 34.09 71 VAL A CA 1
ATOM 1194 C C . VAL A 1 71 ? 29.988 39.439 6.936 1.00 31.38 71 VAL A C 1
ATOM 1195 O O . VAL A 1 71 ? 30.283 40.644 7.146 1.00 30.60 71 VAL A O 1
ATOM 1208 N N . PRO A 1 72 ? 29.126 39.084 6.016 1.00 29.90 72 PRO A N 1
ATOM 1209 C CA . PRO A 1 72 ? 28.381 40.081 5.265 1.00 29.56 72 PRO A CA 1
ATOM 1210 C C . PRO A 1 72 ? 27.611 41.022 6.220 1.00 28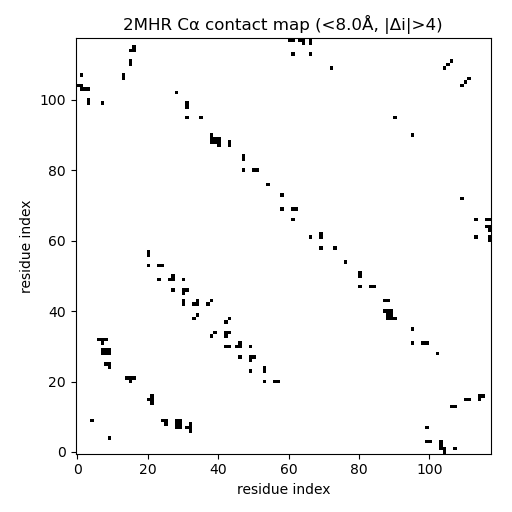.21 72 PRO A C 1
ATOM 1211 O O . PRO A 1 72 ? 27.529 42.235 5.955 1.00 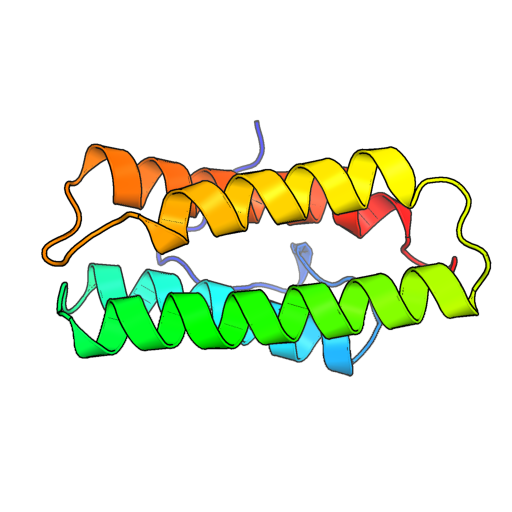28.58 72 PRO A O 1
ATOM 1222 N N . HIS A 1 73 ? 27.065 40.516 7.295 1.00 26.86 73 HIS A N 1
ATOM 1223 C CA . HIS A 1 73 ? 26.265 41.251 8.290 1.00 24.23 73 HIS A CA 1
ATOM 1224 C C . HIS A 1 73 ? 27.081 42.334 8.973 1.00 25.34 73 HIS A C 1
ATOM 1225 O O . HIS A 1 73 ? 26.666 43.522 9.067 1.00 23.75 73 HIS A O 1
ATOM 1240 N N . LYS A 1 74 ? 28.210 41.943 9.531 1.00 25.81 74 LYS A N 1
ATOM 1241 C CA . LYS A 1 74 ? 29.085 42.899 10.235 1.00 27.66 74 LYS A CA 1
ATOM 1242 C C . LYS A 1 74 ? 29.535 43.991 9.272 1.00 27.49 74 LYS A C 1
ATOM 1243 O O . LYS A 1 74 ? 29.779 45.136 9.700 1.00 26.87 74 LYS A O 1
ATOM 1262 N N . LYS A 1 75 ? 29.585 43.692 8.001 1.00 27.68 75 LYS A N 1
ATOM 1263 C CA . LYS A 1 75 ? 30.047 44.688 7.007 1.00 30.28 75 LYS A CA 1
ATOM 1264 C C . LYS A 1 75 ? 29.045 45.781 6.770 1.00 28.05 75 LYS A C 1
ATOM 1265 O O . LYS A 1 75 ? 29.358 46.975 6.624 1.00 25.62 75 LYS A O 1
ATOM 1293 N N . MET A 1 76 ? 27.797 45.385 6.830 1.00 26.55 76 MET A N 1
ATOM 1294 C CA . MET A 1 76 ? 26.649 46.279 6.692 1.00 25.45 76 MET A CA 1
ATOM 1295 C C . MET A 1 76 ? 26.560 47.179 7.927 1.00 22.51 76 MET A C 1
ATOM 1296 O O . MET A 1 76 ? 26.262 48.377 7.751 1.00 21.92 76 MET A O 1
ATOM 1310 N N . HIS A 1 77 ? 26.808 46.631 9.092 1.00 21.06 77 HIS A N 1
ATOM 1311 C CA . HIS A 1 77 ? 26.756 47.376 10.360 1.00 21.94 77 HIS A CA 1
ATOM 1312 C C . HIS A 1 77 ? 27.848 48.449 10.419 1.00 24.48 77 HIS A C 1
ATOM 1313 O O . HIS A 1 77 ? 27.693 49.609 10.818 1.00 24.43 77 HIS A O 1
ATOM 1328 N N . LYS A 1 78 ? 29.057 48.040 10.012 1.00 25.83 78 LYS A N 1
ATOM 1329 C CA . LYS A 1 78 ? 30.246 48.871 9.985 1.00 27.19 78 LYS A CA 1
ATOM 1330 C C . LYS A 1 78 ? 30.064 50.046 9.058 1.00 25.94 78 LYS A C 1
ATOM 1331 O O . LYS A 1 78 ? 30.422 51.169 9.447 1.00 27.14 78 LYS A O 1
ATOM 1350 N N . ASP A 1 79 ? 29.483 49.854 7.901 1.00 24.77 79 ASP A N 1
ATOM 1351 C CA . ASP A 1 79 ? 29.164 50.850 6.907 1.00 25.77 79 ASP A CA 1
ATOM 1352 C C . ASP A 1 79 ? 28.146 51.889 7.393 1.00 25.46 79 ASP A C 1
ATOM 1353 O O . ASP A 1 79 ? 28.323 53.099 7.107 1.00 22.61 79 ASP A O 1
ATOM 1362 N N . PHE A 1 80 ? 27.118 51.400 8.088 1.00 23.67 80 PHE A N 1
ATOM 1363 C CA . PHE A 1 80 ? 26.080 52.285 8.651 1.00 22.10 80 PHE A CA 1
ATOM 1364 C C . PHE A 1 80 ? 26.731 53.098 9.757 1.00 21.08 80 PHE A C 1
ATOM 1365 O O . PHE A 1 80 ? 26.415 54.347 9.789 1.00 20.61 80 PHE A O 1
ATOM 1382 N N . LEU A 1 81 ? 27.550 52.577 10.631 1.00 20.77 81 LEU A N 1
ATOM 1383 C CA . LEU A 1 81 ? 28.210 53.342 11.697 1.00 23.35 81 LEU A CA 1
ATOM 1384 C C . LEU A 1 81 ? 29.136 54.435 11.155 1.00 24.26 81 LEU A C 1
ATOM 1385 O O . LEU A 1 81 ? 29.259 55.512 11.727 1.00 24.30 81 LEU A O 1
ATOM 1401 N N . GLU A 1 82 ? 29.760 54.089 10.051 1.00 25.84 82 GLU A N 1
ATOM 1402 C CA . GLU A 1 82 ? 30.693 55.001 9.355 1.00 27.87 82 GLU A CA 1
ATOM 1403 C C . GLU A 1 82 ? 29.924 56.219 8.888 1.00 25.20 82 GLU A C 1
ATOM 1404 O O . GLU A 1 82 ? 30.345 57.366 9.138 1.00 23.97 82 GLU A O 1
ATOM 1416 N N . LYS A 1 83 ? 28.767 55.979 8.302 1.00 23.82 83 LYS A N 1
ATOM 1417 C CA . LYS A 1 83 ? 27.843 56.975 7.786 1.00 23.58 83 LYS A CA 1
ATOM 1418 C C . LYS A 1 83 ? 27.221 57.901 8.838 1.00 21.80 83 LYS A C 1
ATOM 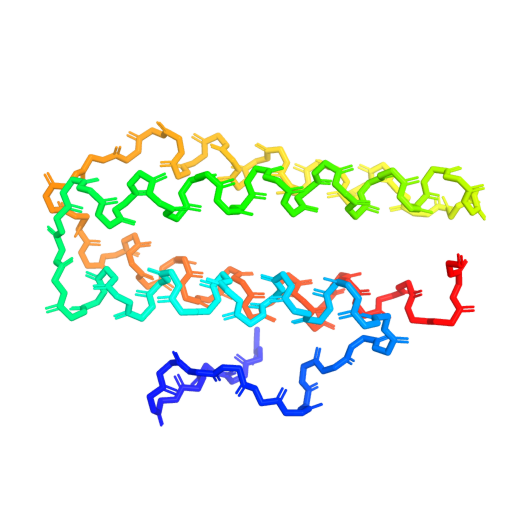1419 O O . LYS A 1 83 ? 27.314 59.128 8.702 1.00 19.58 83 LYS A O 1
ATOM 1438 N N . ILE A 1 84 ? 26.580 57.387 9.868 1.00 20.56 84 ILE A N 1
ATOM 1439 C CA . ILE A 1 84 ? 25.951 58.215 10.897 1.00 21.04 84 ILE A CA 1
ATOM 1440 C C . ILE A 1 84 ? 26.984 58.869 11.783 1.00 21.37 84 ILE A C 1
ATOM 1441 O O . ILE A 1 84 ? 26.689 59.980 12.251 1.00 21.79 84 ILE A O 1
ATOM 1457 N N . GLY A 1 85 ? 28.119 58.245 11.907 1.00 22.82 85 GLY A N 1
ATOM 1458 C CA . GLY A 1 85 ? 29.297 58.688 12.680 1.00 25.28 85 GLY A CA 1
ATOM 1459 C C . GLY A 1 85 ? 29.852 59.994 12.144 1.00 24.67 85 GLY A C 1
ATOM 1460 O O . GLY A 1 85 ? 30.437 60.816 12.910 1.00 27.17 85 GLY A O 1
ATOM 1464 N N . GLY A 1 86 ? 29.650 60.196 10.865 1.00 23.85 86 GLY A N 1
ATOM 1465 C CA . GLY A 1 86 ? 30.047 61.363 10.131 1.00 25.63 86 GLY A CA 1
ATOM 1466 C C . GLY A 1 86 ? 29.057 62.486 9.978 1.00 25.73 86 GLY A C 1
ATOM 1467 O O . GLY A 1 86 ? 29.460 63.576 9.470 1.00 27.91 86 GLY A O 1
ATOM 1471 N N . LEU A 1 87 ? 27.805 62.367 10.321 1.00 23.77 87 LEU A N 1
ATOM 1472 C CA . LEU A 1 87 ? 26.779 63.363 10.234 1.00 23.28 87 LEU A CA 1
ATOM 1473 C C . LEU A 1 87 ? 26.957 64.380 11.397 1.00 22.95 87 LEU A C 1
ATOM 1474 O O . LEU A 1 87 ? 27.602 64.214 12.438 1.00 23.09 87 LEU A O 1
ATOM 1490 N N . SER A 1 88 ? 26.314 65.511 11.105 1.00 22.97 88 SER A N 1
ATOM 1491 C CA . SER A 1 88 ? 26.296 66.623 12.066 1.00 22.39 88 SER A CA 1
ATOM 1492 C C . SER A 1 88 ? 24.870 67.165 12.073 1.00 22.10 88 SER A C 1
ATOM 1493 O O . SER A 1 88 ? 24.153 67.102 11.064 1.00 23.20 88 SER A O 1
ATOM 1501 N N . ALA A 1 89 ? 24.394 67.659 13.171 1.00 21.09 89 ALA A N 1
ATOM 1502 C CA . ALA A 1 89 ? 23.041 68.219 13.280 1.00 21.48 89 ALA A CA 1
ATOM 1503 C C . ALA A 1 89 ? 22.990 69.663 12.797 1.00 21.77 89 ALA A C 1
ATOM 1504 O O . ALA A 1 89 ? 23.949 70.402 13.018 1.00 23.77 89 ALA A O 1
ATOM 1511 N N . PRO A 1 90 ? 21.981 70.201 12.115 1.00 21.45 90 PRO A N 1
ATOM 1512 C CA . PRO A 1 90 ? 20.780 69.427 11.752 1.00 20.97 90 PRO A CA 1
ATOM 1513 C C . PRO A 1 90 ? 21.128 68.524 10.579 1.00 20.53 90 PRO A C 1
ATOM 1514 O O . PRO A 1 90 ? 21.811 68.986 9.654 1.00 20.48 90 PRO A O 1
ATOM 1525 N N . VAL A 1 91 ? 20.649 67.252 10.749 1.00 20.60 91 VAL A N 1
ATOM 1526 C CA . VAL A 1 91 ? 20.889 66.290 9.671 1.00 20.24 91 VAL A CA 1
ATOM 1527 C C . VAL A 1 91 ? 20.078 66.744 8.450 1.00 20.08 91 VAL A C 1
ATOM 1528 O O . VAL A 1 91 ? 18.930 67.096 8.676 1.00 20.57 91 VAL A O 1
ATOM 1541 N N . ASP A 1 92 ? 20.688 66.663 7.272 1.00 20.24 92 ASP A N 1
ATOM 1542 C CA . ASP A 1 92 ? 19.805 67.069 6.120 1.00 22.86 92 ASP A CA 1
ATOM 1543 C C . ASP A 1 92 ? 18.713 66.040 5.846 1.00 22.00 92 ASP A C 1
ATOM 1544 O O . ASP A 1 92 ? 18.804 64.840 6.203 1.00 20.59 92 ASP A O 1
ATOM 1558 N N . ALA A 1 93 ? 17.664 66.513 5.229 1.00 21.55 93 ALA A N 1
ATOM 1559 C CA . ALA A 1 93 ? 16.494 65.702 4.897 1.00 22.85 93 ALA A CA 1
ATOM 1560 C C . ALA A 1 93 ? 16.774 64.428 4.133 1.00 22.78 93 ALA A C 1
ATOM 1561 O O . ALA A 1 93 ? 16.143 63.360 4.358 1.00 22.22 93 ALA A O 1
ATOM 1568 N N . LYS A 1 94 ? 17.734 64.402 3.232 1.00 23.07 94 LYS A N 1
ATOM 1569 C CA . LYS A 1 94 ? 18.108 63.233 2.439 1.00 23.51 94 LYS A CA 1
ATOM 1570 C C . LYS A 1 94 ? 18.740 62.185 3.304 1.00 21.45 94 LYS A C 1
ATOM 1571 O O . LYS A 1 94 ? 18.453 60.979 3.128 1.00 21.33 94 LYS A O 1
ATOM 1590 N N . ASN A 1 95 ? 19.532 62.556 4.275 1.00 21.16 95 ASN A N 1
ATOM 1591 C CA . ASN A 1 95 ? 20.164 61.575 5.203 1.00 20.86 95 ASN A CA 1
ATOM 1592 C C . ASN A 1 95 ? 19.182 61.053 6.265 1.00 20.80 95 ASN A C 1
ATOM 1593 O O . ASN A 1 95 ? 19.449 59.933 6.761 1.00 19.86 95 ASN A O 1
ATOM 1604 N N . VAL A 1 96 ? 18.183 61.819 6.661 1.00 19.25 96 VAL A N 1
ATOM 1605 C CA . VAL A 1 96 ? 17.184 61.349 7.621 1.00 18.46 96 VAL A CA 1
ATOM 1606 C C . VAL A 1 96 ? 16.413 60.268 6.857 1.00 20.70 96 VAL A C 1
ATOM 1607 O O . VAL A 1 96 ? 16.142 59.168 7.397 1.00 18.58 96 VAL A O 1
ATOM 1620 N N . ASP A 1 97 ? 16.099 60.538 5.596 1.00 20.04 97 ASP A N 1
ATOM 1621 C CA . ASP A 1 97 ? 15.357 59.516 4.818 1.00 21.92 97 ASP A CA 1
ATOM 1622 C C . ASP A 1 97 ? 16.137 58.256 4.627 1.00 20.15 97 ASP A C 1
ATOM 1623 O O . ASP A 1 97 ? 15.568 57.135 4.626 1.00 19.85 97 ASP A O 1
ATOM 1632 N N . TYR A 1 98 ? 17.428 58.374 4.430 1.00 19.54 98 TYR A N 1
ATOM 1633 C CA . TYR A 1 98 ? 18.399 57.310 4.225 1.00 20.61 98 TYR A CA 1
ATOM 1634 C C . TYR A 1 98 ? 18.404 56.441 5.482 1.00 18.49 98 TYR A C 1
ATOM 1635 O O . TYR A 1 98 ? 18.345 55.228 5.410 1.00 17.88 98 TYR A O 1
ATOM 1653 N N . CYS A 1 99 ? 18.396 57.067 6.650 1.00 18.06 99 CYS A N 1
ATOM 1654 C CA . CYS A 1 99 ? 18.402 56.371 7.930 1.00 19.00 99 CYS A CA 1
ATOM 1655 C C . CYS A 1 99 ? 17.076 55.647 8.165 1.00 17.43 99 CYS A C 1
ATOM 1656 O O . CYS A 1 99 ? 17.115 54.468 8.650 1.00 18.27 99 CYS A O 1
ATOM 1664 N N . LYS A 1 100 ? 15.973 56.275 7.845 1.00 16.95 100 LYS A N 1
ATOM 1665 C CA . LYS A 1 100 ? 14.672 55.668 7.999 1.00 15.85 100 LYS A CA 1
ATOM 1666 C C . LYS A 1 100 ? 14.566 54.401 7.179 1.00 17.44 100 LYS A C 1
ATOM 1667 O O . LYS A 1 100 ? 14.179 53.311 7.674 1.00 17.51 100 LYS A O 1
ATOM 1686 N N . GLU A 1 101 ? 14.958 54.483 5.944 1.00 16.56 101 GLU A N 1
ATOM 1687 C CA . GLU A 1 101 ? 14.941 53.356 5.036 1.00 18.77 101 GLU A CA 1
ATOM 1688 C C . GLU A 1 101 ? 15.940 52.256 5.336 1.00 17.98 101 GLU A C 1
ATOM 1689 O O . GLU A 1 101 ? 15.618 51.054 5.302 1.00 16.78 101 GLU A O 1
ATOM 1701 N N . TRP A 1 102 ? 17.162 52.611 5.728 1.00 17.50 102 TRP A N 1
ATOM 1702 C CA . TRP A 1 102 ? 18.260 51.761 6.087 1.00 18.63 102 TRP A CA 1
ATOM 1703 C C . TRP A 1 102 ? 17.861 50.813 7.219 1.00 15.88 102 TRP A C 1
ATOM 1704 O O . TRP A 1 102 ? 18.101 49.591 7.040 1.00 16.10 102 TRP A O 1
ATOM 1725 N N . LEU A 1 103 ? 17.308 51.333 8.297 1.00 16.13 103 LEU A N 1
ATOM 1726 C CA . LEU A 1 103 ? 16.927 50.503 9.449 1.00 14.99 103 LEU A CA 1
ATOM 1727 C C . LEU A 1 103 ? 15.879 49.478 9.075 1.00 14.62 103 LEU A C 1
ATOM 1728 O O . LEU A 1 103 ? 16.026 48.300 9.432 1.00 14.30 103 LEU A O 1
ATOM 1744 N N . VAL A 1 104 ? 14.849 49.934 8.401 1.00 16.31 104 VAL A N 1
ATOM 1745 C CA . VAL A 1 104 ? 13.737 49.077 7.955 1.00 16.74 104 VAL A CA 1
ATOM 1746 C C . VAL A 1 104 ? 14.216 47.902 7.128 1.00 17.07 104 VAL A C 1
ATOM 1747 O O . VAL A 1 104 ? 13.891 46.761 7.416 1.00 17.64 104 VAL A O 1
ATOM 1760 N N . ASN A 1 105 ? 15.057 48.203 6.159 1.00 17.52 105 ASN A N 1
ATOM 1761 C CA . ASN A 1 105 ? 15.650 47.184 5.249 1.00 17.93 105 ASN A CA 1
ATOM 1762 C C . ASN A 1 105 ? 16.707 46.336 5.932 1.00 16.95 105 ASN A C 1
ATOM 1763 O O . ASN A 1 105 ? 16.769 45.135 5.584 1.00 18.17 105 ASN A O 1
ATOM 1774 N N . HIS A 1 10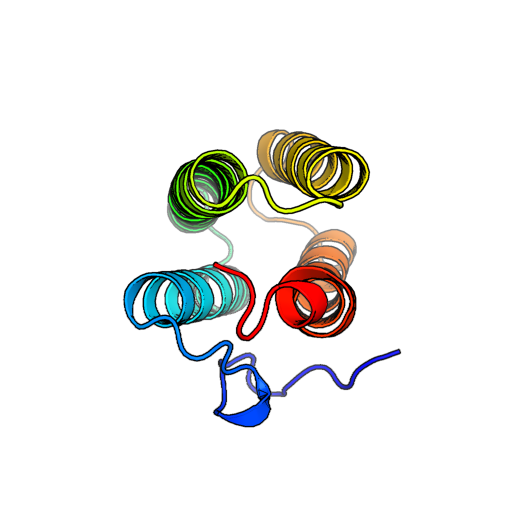6 ? 17.455 46.861 6.883 1.00 15.42 106 HIS A N 1
ATOM 1775 C CA . HIS A 1 106 ? 18.446 46.099 7.606 1.00 14.60 106 HIS A CA 1
ATOM 1776 C C . HIS A 1 106 ? 17.759 45.045 8.506 1.00 14.78 106 HIS A C 1
ATOM 1777 O O . HIS A 1 106 ? 18.115 43.861 8.520 1.00 15.60 106 HIS A O 1
ATOM 1792 N N . ILE A 1 107 ? 16.706 45.443 9.167 1.00 14.68 107 ILE A N 1
ATOM 1793 C CA . ILE A 1 107 ? 16.049 44.505 10.048 1.00 15.07 107 ILE A CA 1
ATOM 1794 C C . ILE A 1 107 ? 15.326 43.362 9.308 1.00 15.83 107 ILE A C 1
ATOM 1795 O O . ILE A 1 107 ? 15.571 42.172 9.570 1.00 15.17 107 ILE A O 1
ATOM 1811 N N . LYS A 1 108 ? 14.476 43.791 8.362 1.00 17.14 108 LYS A N 1
ATOM 1812 C CA . LYS A 1 108 ? 13.667 42.745 7.645 1.00 17.60 108 LYS A CA 1
ATOM 1813 C C . LYS A 1 108 ? 14.440 41.922 6.634 1.00 18.69 108 LYS A C 1
ATOM 1814 O O . LYS A 1 108 ? 14.140 40.759 6.381 1.00 17.73 108 LYS A O 1
ATOM 1833 N N . GLY A 1 109 ? 15.488 42.534 6.048 1.00 18.88 109 GLY A N 1
ATOM 1834 C CA . GLY A 1 109 ? 16.297 41.852 5.039 1.00 18.93 109 GLY A CA 1
ATOM 1835 C C . GLY A 1 109 ? 17.518 41.137 5.591 1.00 19.43 109 GLY A C 1
ATOM 1836 O O . GLY A 1 109 ? 17.961 40.147 4.942 1.00 22.36 109 GLY A O 1
ATOM 1840 N N . THR A 1 110 ? 18.093 41.501 6.700 1.00 16.70 110 THR A N 1
ATOM 1841 C CA . THR A 1 110 ? 19.304 40.877 7.213 1.00 16.93 110 THR A CA 1
ATOM 1842 C C . THR A 1 110 ? 19.173 40.356 8.606 1.00 16.06 110 THR A C 1
ATOM 1843 O O . THR A 1 110 ? 19.601 39.259 8.863 1.00 17.22 110 THR A O 1
ATOM 1854 N N . ASP A 1 111 ? 18.667 41.145 9.541 1.00 16.43 111 ASP A N 1
ATOM 1855 C CA . ASP A 1 111 ? 18.555 40.618 10.946 1.00 16.79 111 ASP A CA 1
ATOM 1856 C C . ASP A 1 111 ? 17.602 39.419 10.956 1.00 17.65 111 ASP A C 1
ATOM 1857 O O . ASP A 1 111 ? 17.753 38.565 11.805 1.00 16.42 111 ASP A O 1
ATOM 1866 N N . PHE A 1 112 ? 16.612 39.477 10.072 1.00 18.87 112 PHE A N 1
ATOM 1867 C CA . PHE A 1 112 ? 15.569 38.416 9.996 1.00 18.09 112 PHE A CA 1
ATOM 1868 C C . PHE A 1 112 ? 16.199 37.084 9.661 1.00 18.64 112 PHE A C 1
ATOM 1869 O O . PHE A 1 112 ? 15.639 36.034 10.076 1.00 18.26 112 PHE A O 1
ATOM 1886 N N . LYS A 1 113 ? 17.358 37.109 9.036 1.00 17.79 113 LYS A N 1
ATOM 1887 C CA . LYS A 1 113 ? 17.972 35.777 8.740 1.00 19.02 113 LYS A CA 1
ATOM 1888 C C . LYS A 1 113 ? 18.413 35.014 9.938 1.00 18.89 113 LYS A C 1
ATOM 1889 O O . LYS A 1 113 ? 18.570 33.780 9.858 1.00 17.74 113 LYS A O 1
ATOM 1908 N N . TYR A 1 114 ? 18.686 35.683 11.074 1.00 18.58 114 TYR A N 1
ATOM 1909 C CA . TYR A 1 114 ? 19.172 35.019 12.296 1.00 17.60 114 TYR A CA 1
ATOM 1910 C C . TYR A 1 114 ? 17.997 34.579 13.157 1.00 17.30 114 TYR A C 1
ATOM 1911 O O . TYR A 1 114 ? 18.299 34.016 14.213 1.00 18.55 114 TYR A O 1
ATOM 1929 N N . LYS A 1 115 ? 16.759 34.830 12.801 1.00 16.76 115 LYS A N 1
ATOM 1930 C CA . LYS A 1 115 ? 15.664 34.366 13.686 1.00 18.56 115 LYS A CA 1
ATOM 1931 C C . LYS A 1 115 ? 15.760 32.851 13.907 1.00 19.47 115 LYS A C 1
ATOM 1932 O O . LYS A 1 115 ? 15.845 32.089 12.919 1.00 18.28 115 LYS A O 1
ATOM 1951 N N . GLY A 1 116 ? 15.774 32.455 15.168 1.00 18.72 116 GLY A N 1
ATOM 1952 C CA . GLY A 1 116 ? 15.851 30.988 15.531 1.00 19.84 116 GLY A CA 1
ATOM 1953 C C . GLY A 1 116 ? 17.243 30.392 15.415 1.00 20.77 116 GLY A C 1
ATOM 1954 O O . GLY A 1 116 ? 17.479 29.198 15.669 1.00 20.36 116 GLY A O 1
ATOM 1958 N N . LYS A 1 117 ? 18.259 31.131 15.056 1.00 20.03 117 LYS A N 1
ATOM 1959 C CA . LYS A 1 117 ? 19.608 30.691 14.829 1.00 22.10 117 LYS A CA 1
ATOM 1960 C C . LYS A 1 117 ? 20.610 31.089 15.896 1.00 23.92 117 LYS A C 1
ATOM 1961 O O . LYS A 1 117 ? 21.747 30.569 15.875 1.00 25.39 117 LYS A O 1
ATOM 1980 N N . LEU A 1 118 ? 20.213 31.990 16.821 1.00 24.23 118 LEU A N 1
ATOM 1981 C CA . LEU A 1 118 ? 21.088 32.493 17.865 1.00 24.43 118 LEU A CA 1
ATOM 1982 C C . LEU A 1 118 ? 20.987 31.667 19.158 1.00 25.73 118 LEU A C 1
ATOM 1983 O O . LEU A 1 118 ? 21.754 32.034 20.057 1.00 26.62 118 LEU A O 1
#

Nearest PDB structures (foldseek):
  2mhr-assembly1_A  TM=1.009E+00  e=8.909E-17  Themiste hennahi
  1a7e-assembly1_A  TM=1.006E+00  e=1.580E-16  Themiste hennahi
  1i4y-assembly1_C  TM=9.743E-01  e=4.164E-09  Phascolopsis gouldii
  2hmq-assembly2_C  TM=9.773E-01  e=4.868E-09  Themiste dyscritum
  1i4z-assembly1_A  TM=9.637E-01  e=1.120E-08  Phascolopsis gouldii

Sequence (118 aa):
GWEIPEPYVWDESFRVFYEQLDEEHKKIFKGIFDCIRDNSAPNLATLVKVTTNHFTHEEAMMDAAKYSEVVPHKKMHKDFLEKIGGLSAPVDAKNVDYCKEWLVNHIKGTDFKYKGKL

CATH classification: 1.20.120.50

Secondary structure (DSSP, 8-state):
-PPPPSS----GGG--S-HHHHHHHHHHHHHHHHHHHS--HHHHHHHHHHHHHHHHHHHHHHHHTT-TTHHHHHHHHHHHHHHHHT--SSPPHHHHHHHHHHHHHHHHHTGGGGTTT-

B-factor: mean 24.77, std 8.59, range [13.29, 71.33]

Radius of gyration: 13.77 Å; Cα contacts (8 Å, |Δi|>4): 97; chains: 1; bounding box: 26×39×25 Å

Foldseek 3Di:
DDDQDVVQADDPVLDLPDVVLVVLLRVLSVLLSVCVVPQAQVSLVSNLVSLVVNLVVLLVVCVVLVPPPSPVLNVLSVVVSVVSVPAGPSGDPVVSVVSSVSSRCSRVPPVNVCRVRD

=== Feature glossary ===
Feature key, reading from the visual/contextual features back to the raw sequence:

Rendered structure images. Six rendered views show the 3D structure from the faces of a cube — i.e. along ±x, ±y, ±z. Rendering representation is drawn randomly per protein from cartoon (secondary-structure ribbons), sticks (backbone bonds), or molecular surface; coloring is either N→C rainbow (blue at the N-terminus through red at the C-terminus) or one color per chain.

Contact-map, Ramachandran, and PAE plots. The contact map is a binary N×N matrix image: pixel (i, j) is dark where Cα_i and Cα_j are within 8 Å and |i−j|>4. Because the |i−j|>4 filter removes local helical contacts, off-diagonal stripes parallel to the main diagonal indicate parallel β-sheets; stripes perpendicular to it indicate antiparallel β-sheets. The Ramachandran plot scatters every residue's (φ, ψ) pair against the sterically allowed regions. The PAE heatmap renders the predicted-aligned-error matrix.

InterPro / GO / CATH / organism. Database cross-references. InterPro integrates a dozen domain/family signature databases into unified entries with residue-range hits. GO terms attach function/process/location labels with evidence codes. CATH codes position the fold in a four-level structural taxonomy. Organism is the NCBI-taxonomy species name.

Nearest PDB structures. The Foldseek neighbor list gives the closest experimentally determined structures in the PDB, ranked by structural alignment. TM-score near 1 means near-identical fold; near 0.3 means only rough topology match. This is how one finds what a novel AlphaFold prediction most resembles in the solved-structure universe.

Predicted aligned error. PAE(i, j) answers: if I align the predicted and true structures on residue i, how far off (in Å) do I expect residue j to be? A block-diagonal PAE matrix with low values on the blocks and high values off-diagonal is the signature of a multi-domain protein with confidently predicted domains but uncertain inter-domain orientation.

Solvent-accessible surface area. Accessible surface area quantifies burial. A residue with SASA near zero is packed into the hydrophobic core; one with SASA >100 Å² sits on the surface. Computed here via the Shrake–Rupley numerical algorithm with a 1.4 Å probe.

B-factor. B-factor (Debye–Wall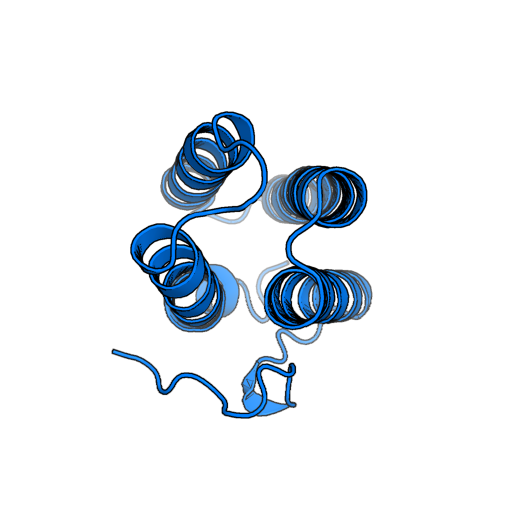er factor) reflects atomic displacement in the crystal lattice. It is an experimental observable (units Å²), not a prediction; low values mean the atom is pinned down, high values mean it moves or is heterogeneous across the crystal.

pLDDT. For AlphaFold models, the B-factor field carries pLDDT — the model's own estimate of local accuracy on a 0–100 scale. Regions with pLDDT<50 should be treated as essentially unmodeled; they often correspond to intrinsically disordered segments.

Backbone torsions (φ/ψ). φ (phi) and ψ (psi) are the two rotatable backbone dihedrals per residue: φ is the C(i-1)–N–Cα–C torsion, ψ is the N–Cα–C–N(i+1) torsion, both in degrees on (−180°, 180°]. α-helical residues cluster near (−60°, −45°); β-strand residues near (−120°, +130°). A Ramachandran plot is simply a scatter of (φ, ψ) for every residue.

Radius of gyration, Cα contacts, bounding box. Radius of gyration (Rg) is the root-mean-square distance of Cα atoms from their centroid — a single number for overall size and compactness. A globular domain of N residues has Rg ≈ 2.2·N^0.38 Å; an extended or disordered chain has a much larger Rg. The Cα contact count is the number of residue pairs whose Cα atoms are within 8 Å and are more than four positions apart in sequence — a standard proxy for tertiary packing density. The bounding box is the smallest axis-aligned box enclosing all Cα atoms.

Secondary structure (3-state, P-SEA). Three-state secondary structure (P-SEA) collapses the eight DSSP classes into helix (a), strand (b), and coil (c). P-SEA assigns these from Cα geometry alone — distances and angles — without requiring backbone oxygens, so it works on any Cα trace.

Secondary structure (8-state, DSSP). DSSP 8-state secondary structure assigns each residue one of H (α-helix), G (3₁₀-helix), I (π-helix), E (extended β-strand), B (isolated β-bridge), T (hydrogen-bonded turn), S (bend), or '-' (coil). The assignment is computed from backbone hydrogen-bond geometry via the Kabsch–Sander algorithm.

Foldseek 3Di. A 3Di character summarizes, for each residue, the relative orientation of the Cα frame of its nearest spatial neighbor. Because it encodes fold topology rather than chemistry, 3Di alignments detect remote structural similarity that sequence alignment misses.

mmCIF coordinates. The mmCIF block holds the 3D Cartesian coordinates of each backbone atom (N, Cα, C, O) in ångströms. mmCIF is the PDB's canonical archive format — a tagged-loop text representation of the atomic model.

Sequence. Sequence gives the chain of amino acids in standard one-letter code (A=alanine, C=cysteine, …, Y=tyrosine), read N→C. It is the only feature that is directly encoded by the gene; all structural features are derived from the folded form of this sequence.